Protein AF-A0A9P8JHH1-F1 (afdb_monomer_lite)

Secondary structure (DSSP, 8-state):
-----------PPPGGGGGS-HHHHHHHHHHHHHTT-EETTTEE--------------

Radius of gyration: 12.32 Å; chains: 1; bounding box: 28×19×38 Å

InterPro domains:
  IPR005576 RNA polymerase Rpb7-like , N-terminal [PF03876] (9-57)
  IPR036898 RNA polymerase Rpb7-like, N-terminal domain superfamily [G3DSA:3.30.1490.120] (1-58)
  IPR036898 RNA polymerase Rpb7-like, N-terminal domain superfamily [SSF88798] (1-57)

Sequence (58 aa):
MYIIVTIADLIQISPQDFEKRSAQAIEDNINAKYADKVIHRVGLCVALYDILQTSEGL

pLDDT: mean 89.54, std 6.48, range [55.06, 95.44]

Organism: Aureobasidium melanogenum (NCBI:txid46634)

Structure (mmCIF, N/CA/C/O backbone):
data_AF-A0A9P8JHH1-F1
#
_entry.id   AF-A0A9P8JHH1-F1
#
loop_
_atom_site.group_PDB
_atom_site.id
_atom_site.type_symbol
_atom_site.label_atom_id
_atom_site.label_alt_id
_atom_site.label_comp_id
_atom_site.label_asym_id
_atom_site.label_entity_id
_atom_site.label_seq_id
_atom_site.pdbx_PDB_ins_code
_atom_site.Cartn_x
_atom_site.Cartn_y
_atom_site.Cartn_z
_atom_site.occupancy
_atom_site.B_iso_or_equiv
_atom_site.auth_seq_id
_atom_site.auth_comp_id
_atom_site.auth_asym_id
_atom_site.auth_atom_id
_atom_site.pdbx_PDB_model_num
ATOM 1 N N . MET A 1 1 ? -5.925 -1.049 20.021 1.00 85.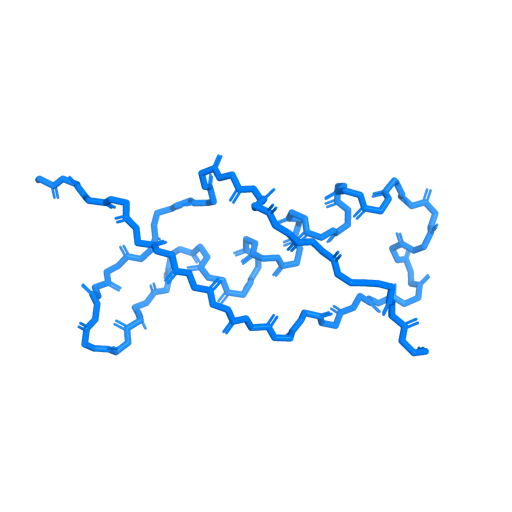94 1 MET A N 1
ATOM 2 C CA . MET A 1 1 ? -6.686 -2.103 19.316 1.00 85.94 1 MET A CA 1
ATOM 3 C C . MET A 1 1 ? -6.473 -1.880 17.831 1.00 85.94 1 MET A C 1
ATOM 5 O O . MET A 1 1 ? -6.618 -0.741 17.412 1.00 85.94 1 MET A O 1
ATOM 9 N N . TYR A 1 2 ? -6.069 -2.904 17.082 1.00 92.62 2 TYR A N 1
ATOM 10 C CA . TYR A 1 2 ? -5.811 -2.812 15.640 1.00 92.62 2 TYR A CA 1
ATOM 11 C C . TYR A 1 2 ? -6.805 -3.688 14.882 1.00 92.62 2 TYR A C 1
ATOM 13 O O . TYR A 1 2 ? -7.234 -4.716 15.405 1.00 92.62 2 TYR A O 1
ATOM 21 N N . ILE A 1 3 ? -7.164 -3.269 13.671 1.00 94.06 3 ILE A N 1
ATOM 22 C CA . ILE A 1 3 ? -8.026 -4.015 12.753 1.00 94.06 3 ILE A CA 1
ATOM 23 C C . ILE A 1 3 ? -7.374 -4.050 11.372 1.00 94.06 3 ILE A C 1
ATOM 25 O O . ILE A 1 3 ? -6.635 -3.134 11.015 1.00 94.06 3 ILE A O 1
ATOM 29 N N . ILE A 1 4 ? -7.661 -5.096 10.603 1.00 94.62 4 ILE A N 1
ATOM 30 C CA . ILE A 1 4 ? -7.276 -5.188 9.194 1.00 94.62 4 ILE A CA 1
ATOM 31 C C . ILE A 1 4 ? -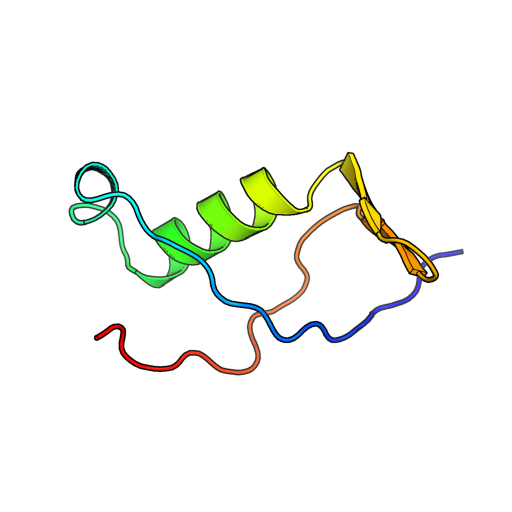8.466 -4.707 8.365 1.00 94.62 4 ILE A C 1
ATOM 33 O O . ILE A 1 4 ? -9.601 -5.115 8.612 1.00 94.62 4 ILE A O 1
ATOM 37 N N . VAL A 1 5 ? -8.207 -3.829 7.398 1.00 93.88 5 VAL A N 1
ATOM 38 C CA . VAL A 1 5 ? -9.220 -3.281 6.488 1.00 93.88 5 VAL A CA 1
ATOM 39 C C . VAL A 1 5 ? -8.758 -3.508 5.057 1.00 93.88 5 VAL A C 1
ATOM 41 O O . VAL A 1 5 ? -7.605 -3.243 4.727 1.00 93.88 5 VAL A O 1
ATOM 44 N N . THR A 1 6 ? -9.661 -3.986 4.207 1.00 94.19 6 THR A N 1
ATOM 45 C CA . THR A 1 6 ? -9.410 -4.137 2.771 1.00 94.19 6 THR A CA 1
ATOM 46 C C . THR A 1 6 ? -9.735 -2.831 2.053 1.00 94.19 6 THR A C 1
ATOM 48 O O . THR A 1 6 ? -10.817 -2.274 2.235 1.00 94.19 6 THR A O 1
ATOM 51 N N . ILE A 1 7 ? -8.803 -2.350 1.231 1.00 91.19 7 ILE A N 1
ATOM 52 C CA . ILE A 1 7 ? -8.938 -1.117 0.449 1.00 91.19 7 ILE A CA 1
ATOM 53 C C . ILE A 1 7 ? -8.689 -1.460 -1.019 1.00 91.19 7 ILE A C 1
ATOM 55 O O . ILE A 1 7 ? -7.743 -2.179 -1.332 1.00 91.19 7 ILE A O 1
ATOM 59 N N . ALA A 1 8 ? -9.537 -0.943 -1.906 1.00 92.75 8 ALA A N 1
ATOM 60 C CA . ALA A 1 8 ? -9.351 -1.014 -3.350 1.00 92.75 8 ALA A CA 1
ATOM 61 C C . ALA A 1 8 ? -9.074 0.393 -3.877 1.00 92.75 8 ALA A C 1
ATOM 63 O O . ALA A 1 8 ? -9.858 1.312 -3.630 1.00 92.75 8 ALA A O 1
ATOM 64 N N . ASP A 1 9 ? -7.948 0.565 -4.562 1.00 91.00 9 ASP A N 1
ATOM 65 C CA . ASP A 1 9 ? -7.473 1.874 -4.991 1.00 91.00 9 ASP A CA 1
ATOM 66 C C . ASP A 1 9 ? -6.535 1.769 -6.201 1.00 91.00 9 ASP A C 1
ATOM 68 O O . ASP A 1 9 ? -5.943 0.722 -6.458 1.00 91.00 9 ASP A O 1
ATOM 72 N N . LEU A 1 10 ? -6.403 2.874 -6.935 1.00 90.94 10 LEU A N 1
ATOM 73 C CA . LEU A 1 10 ? -5.487 3.016 -8.059 1.00 90.94 10 LEU A CA 1
ATOM 74 C C . LEU A 1 10 ? -4.160 3.612 -7.571 1.00 90.94 10 LEU A C 1
ATOM 76 O O . LEU A 1 10 ? -4.110 4.720 -7.018 1.00 90.94 10 LEU A O 1
ATOM 80 N N . ILE A 1 11 ? -3.079 2.866 -7.795 1.00 89.38 11 ILE A N 1
ATOM 81 C CA . ILE A 1 11 ? -1.714 3.252 -7.436 1.00 89.38 11 ILE A CA 1
ATOM 82 C C . ILE A 1 11 ? -0.944 3.565 -8.715 1.00 89.38 11 ILE A C 1
ATOM 84 O O . ILE A 1 11 ? -0.794 2.713 -9.586 1.00 89.38 11 ILE A O 1
ATOM 88 N N . GLN A 1 12 ? -0.465 4.801 -8.830 1.00 87.69 12 GLN A N 1
ATOM 89 C CA . GLN A 1 12 ? 0.394 5.212 -9.933 1.00 87.69 12 GLN A CA 1
ATOM 90 C C . GLN A 1 12 ? 1.844 4.860 -9.597 1.00 87.69 12 GLN A C 1
ATOM 92 O O . GLN A 1 12 ? 2.332 5.240 -8.537 1.00 87.69 12 GLN A O 1
ATOM 97 N N . ILE A 1 13 ? 2.529 4.175 -10.511 1.00 87.44 13 ILE A N 1
ATOM 98 C CA . ILE A 1 13 ? 3.957 3.866 -10.396 1.00 87.44 13 ILE A CA 1
ATOM 99 C C . ILE A 1 13 ? 4.729 4.851 -11.275 1.00 87.44 13 ILE A C 1
ATOM 101 O O . ILE A 1 13 ? 4.395 5.045 -12.446 1.00 87.44 13 ILE A O 1
ATOM 105 N N . SER A 1 14 ? 5.748 5.500 -10.711 1.00 87.44 14 SER A N 1
ATOM 106 C CA . SER A 1 14 ? 6.626 6.395 -11.468 1.00 87.44 14 SER A CA 1
ATOM 107 C C . SER A 1 14 ? 7.507 5.591 -12.434 1.00 87.44 14 SER A C 1
ATOM 109 O O . SER A 1 14 ? 8.004 4.535 -12.042 1.00 87.44 14 SER A O 1
ATOM 111 N N . PRO A 1 15 ? 7.801 6.087 -13.653 1.00 87.19 15 PRO A N 1
ATOM 112 C CA . PRO A 1 15 ? 8.725 5.418 -14.575 1.00 87.19 15 PRO A CA 1
ATOM 113 C C . PRO A 1 15 ? 10.116 5.148 -13.980 1.00 87.19 15 PRO A C 1
ATOM 115 O O . PRO A 1 15 ? 10.801 4.225 -14.402 1.00 87.19 15 PRO A O 1
ATOM 118 N N . GLN A 1 16 ? 10.531 5.937 -12.984 1.00 87.38 16 GLN A N 1
ATOM 119 C CA . GLN A 1 16 ? 11.803 5.753 -12.274 1.00 87.38 16 GLN A CA 1
ATOM 120 C C . GLN A 1 16 ? 11.834 4.463 -11.440 1.00 87.38 16 GLN A C 1
ATOM 122 O O . GLN A 1 16 ? 12.904 3.915 -11.199 1.00 87.38 16 GLN A O 1
ATOM 127 N N . ASP A 1 17 ? 10.671 3.961 -11.021 1.00 84.69 17 ASP A N 1
ATOM 128 C CA . ASP A 1 17 ? 10.550 2.733 -10.236 1.00 84.69 17 ASP A CA 1
ATOM 129 C C . ASP A 1 17 ? 10.406 1.479 -11.118 1.00 84.69 17 ASP A C 1
ATOM 131 O O . ASP A 1 17 ? 10.315 0.377 -10.584 1.00 84.69 17 ASP A O 1
ATOM 135 N N . PHE A 1 18 ? 10.416 1.602 -12.454 1.00 83.19 18 PHE A N 1
ATOM 136 C CA . PHE A 1 18 ? 10.282 0.454 -13.371 1.00 83.19 18 PHE A CA 1
ATOM 137 C C . PHE A 1 18 ? 11.484 -0.496 -13.330 1.00 83.19 18 PHE A C 1
ATOM 139 O O . PHE A 1 18 ? 11.376 -1.650 -13.736 1.00 83.19 18 PHE A O 1
ATOM 146 N N . GLU A 1 19 ? 12.626 -0.029 -12.826 1.00 86.00 19 GLU A N 1
ATOM 147 C CA . GLU A 1 19 ? 13.799 -0.875 -12.587 1.00 86.00 19 GLU A CA 1
ATOM 148 C C . GLU A 1 19 ? 13.620 -1.783 -11.358 1.00 86.00 19 GLU A C 1
ATOM 150 O O . GLU A 1 19 ? 14.310 -2.796 -11.221 1.00 86.00 19 GLU A O 1
ATOM 155 N N . LYS A 1 20 ? 12.690 -1.441 -10.454 1.00 85.44 20 LYS A N 1
ATOM 156 C CA . LYS A 1 20 ? 12.373 -2.251 -9.276 1.00 85.44 20 LYS A CA 1
ATOM 157 C C . LYS A 1 20 ? 11.436 -3.393 -9.656 1.00 85.44 20 LYS A C 1
ATOM 159 O O . LYS A 1 20 ? 10.684 -3.337 -10.626 1.00 85.44 20 LYS A O 1
ATOM 164 N N . ARG A 1 21 ? 11.419 -4.441 -8.828 1.00 85.75 21 ARG A N 1
ATOM 165 C CA . ARG A 1 21 ? 10.394 -5.487 -8.942 1.00 85.75 21 ARG A CA 1
ATOM 166 C C . ARG A 1 21 ? 9.016 -4.862 -8.747 1.00 85.75 21 ARG A C 1
ATOM 168 O O . ARG A 1 21 ? 8.820 -4.133 -7.778 1.00 85.75 21 ARG A O 1
ATOM 175 N N . SER A 1 22 ? 8.057 -5.220 -9.601 1.00 83.94 22 SE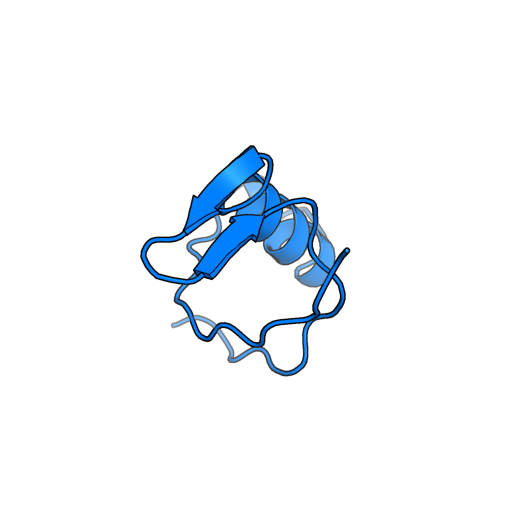R A N 1
ATOM 176 C CA . SER A 1 22 ? 6.703 -4.651 -9.588 1.00 83.94 22 SER A CA 1
ATOM 177 C C . SER A 1 22 ? 6.046 -4.715 -8.207 1.00 83.94 22 SER A C 1
ATOM 179 O O . SER A 1 22 ? 5.475 -3.728 -7.764 1.00 83.94 22 SER A O 1
ATOM 181 N N . ALA A 1 23 ? 6.199 -5.831 -7.485 1.00 85.69 23 ALA A N 1
ATOM 182 C CA . ALA A 1 23 ? 5.688 -5.970 -6.120 1.00 85.69 23 ALA A CA 1
ATOM 183 C C . ALA A 1 23 ? 6.269 -4.913 -5.163 1.00 85.69 23 ALA A C 1
ATOM 185 O O . ALA A 1 23 ? 5.523 -4.233 -4.470 1.00 85.69 23 ALA A O 1
ATOM 186 N N . GLN A 1 24 ? 7.588 -4.704 -5.198 1.00 89.56 24 GLN A N 1
ATOM 187 C CA . GLN A 1 24 ? 8.258 -3.726 -4.343 1.00 89.56 24 GLN A CA 1
ATOM 188 C C . GLN A 1 24 ? 7.863 -2.290 -4.704 1.00 89.56 24 GLN A C 1
ATOM 190 O O . GLN A 1 24 ? 7.593 -1.484 -3.821 1.00 89.56 24 GLN A O 1
ATOM 195 N N . ALA A 1 25 ? 7.775 -1.975 -5.999 1.00 90.56 25 ALA A N 1
ATOM 196 C CA . ALA A 1 25 ? 7.318 -0.663 -6.446 1.00 90.56 25 ALA A CA 1
ATOM 197 C C . ALA A 1 25 ? 5.879 -0.374 -5.976 1.00 90.56 25 ALA A C 1
ATOM 199 O O . ALA A 1 25 ? 5.580 0.741 -5.552 1.00 90.56 25 ALA A O 1
ATOM 200 N N . ILE A 1 26 ? 4.991 -1.372 -6.013 1.00 89.75 26 ILE A N 1
ATOM 201 C CA . ILE A 1 26 ? 3.612 -1.239 -5.526 1.00 89.75 26 ILE A CA 1
ATOM 202 C C . ILE A 1 26 ? 3.594 -1.022 -4.008 1.00 89.75 26 ILE A C 1
ATOM 204 O O . ILE A 1 26 ? 2.935 -0.092 -3.543 1.00 89.75 26 ILE A O 1
ATOM 208 N N . GLU A 1 27 ? 4.334 -1.824 -3.240 1.00 91.62 27 GLU A N 1
ATOM 209 C CA . GLU A 1 27 ? 4.428 -1.691 -1.779 1.00 91.62 27 GLU A CA 1
ATOM 210 C C . GLU A 1 27 ? 4.940 -0.306 -1.355 1.00 91.62 27 GLU A C 1
ATOM 212 O O . GLU A 1 27 ? 4.336 0.339 -0.493 1.00 91.62 27 GLU A O 1
ATOM 217 N N . ASP A 1 28 ? 6.007 0.183 -1.995 1.00 91.75 28 ASP A N 1
ATOM 218 C CA . ASP A 1 28 ? 6.583 1.508 -1.745 1.00 91.75 28 ASP A CA 1
ATOM 219 C C . ASP A 1 28 ? 5.536 2.612 -1.972 1.00 91.75 28 ASP A C 1
ATOM 221 O O . ASP A 1 28 ? 5.352 3.499 -1.133 1.00 91.75 28 ASP A O 1
ATOM 225 N N . ASN A 1 29 ? 4.805 2.539 -3.088 1.00 92.00 29 ASN A N 1
ATOM 226 C CA . ASN A 1 29 ? 3.801 3.539 -3.445 1.00 92.00 29 ASN A CA 1
ATOM 227 C C . ASN A 1 29 ? 2.555 3.472 -2.543 1.00 92.00 29 ASN A C 1
ATOM 229 O O . ASN A 1 29 ? 2.006 4.517 -2.181 1.00 92.00 29 ASN A O 1
ATOM 233 N N . ILE A 1 30 ? 2.121 2.279 -2.121 1.00 93.25 30 ILE A N 1
ATOM 234 C CA . ILE A 1 30 ? 1.030 2.121 -1.145 1.00 93.25 30 ILE A CA 1
ATOM 235 C C . ILE A 1 30 ? 1.435 2.731 0.196 1.00 93.25 30 ILE A C 1
ATOM 237 O O . ILE A 1 30 ? 0.671 3.515 0.763 1.00 93.25 30 ILE A O 1
ATOM 241 N N . ASN A 1 31 ? 2.638 2.426 0.688 1.00 92.50 31 ASN A N 1
ATOM 242 C CA . ASN A 1 31 ? 3.131 2.989 1.941 1.00 92.50 31 ASN A CA 1
ATOM 243 C C . ASN A 1 31 ? 3.273 4.515 1.843 1.00 92.50 31 ASN A C 1
ATOM 245 O O . ASN A 1 31 ? 2.793 5.223 2.721 1.00 92.50 31 ASN A O 1
ATOM 249 N N . ALA A 1 32 ? 3.805 5.056 0.744 1.00 92.75 32 ALA A N 1
ATOM 250 C CA . ALA A 1 32 ? 3.863 6.506 0.531 1.00 92.75 32 ALA A CA 1
ATOM 251 C C . ALA A 1 32 ? 2.467 7.167 0.499 1.00 92.75 32 ALA A C 1
ATOM 253 O O . ALA A 1 32 ? 2.284 8.320 0.923 1.00 92.75 32 ALA A O 1
ATOM 254 N N . LYS A 1 33 ? 1.451 6.448 0.002 1.00 93.00 33 LYS A N 1
ATOM 255 C CA . LYS A 1 33 ? 0.074 6.943 -0.071 1.00 93.00 33 LYS A CA 1
ATOM 256 C C . LYS A 1 33 ? -0.637 6.879 1.277 1.00 93.00 33 LYS A C 1
ATOM 258 O O . LYS A 1 33 ? -1.313 7.854 1.602 1.00 93.00 33 LYS A O 1
ATOM 263 N N . TYR A 1 34 ? -0.459 5.805 2.046 1.00 94.62 34 TYR A N 1
ATOM 264 C CA . TYR A 1 34 ? -1.300 5.486 3.203 1.00 94.62 34 TYR A CA 1
ATOM 265 C C . TYR A 1 34 ? -0.595 5.467 4.556 1.00 94.62 34 TYR A C 1
ATOM 267 O O . TYR A 1 34 ? -1.250 5.781 5.548 1.00 94.62 34 TYR A O 1
ATOM 275 N N . ALA A 1 35 ? 0.692 5.127 4.630 1.00 92.88 35 ALA A N 1
ATOM 276 C CA . ALA A 1 35 ? 1.382 5.017 5.911 1.00 92.88 35 ALA A CA 1
ATOM 277 C C . ALA A 1 35 ? 1.369 6.361 6.652 1.00 92.88 35 ALA A C 1
ATOM 279 O O . ALA A 1 35 ? 1.607 7.414 6.057 1.00 92.88 35 ALA A O 1
ATOM 280 N N . ASP A 1 36 ? 1.056 6.307 7.947 1.00 94.06 36 ASP A N 1
ATOM 281 C CA . ASP A 1 36 ? 0.932 7.467 8.837 1.00 94.06 36 ASP A CA 1
ATOM 282 C C . ASP A 1 36 ? -0.119 8.504 8.389 1.00 94.06 36 ASP A C 1
ATOM 284 O O . ASP A 1 36 ? -0.074 9.679 8.757 1.00 94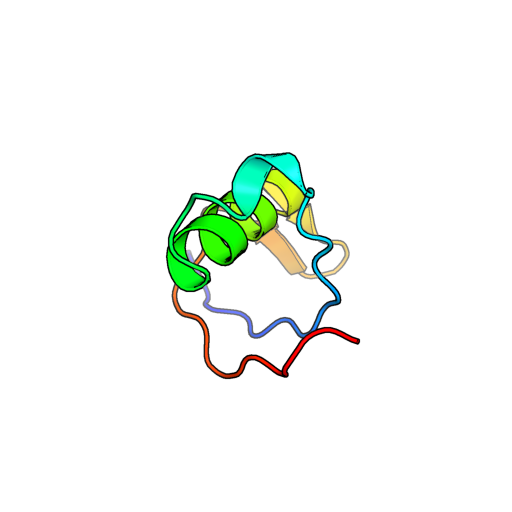.06 36 ASP A O 1
ATOM 288 N N . LYS A 1 37 ? -1.108 8.083 7.585 1.00 93.94 37 LYS A N 1
ATOM 289 C CA . LYS A 1 37 ? -2.222 8.943 7.161 1.00 93.94 37 LYS A CA 1
ATOM 290 C C . LYS A 1 37 ? -3.552 8.477 7.726 1.00 93.94 37 LYS A C 1
ATOM 292 O O . LYS A 1 37 ? -3.826 7.285 7.880 1.00 93.94 37 LYS A O 1
ATOM 297 N N . VAL A 1 38 ? -4.411 9.455 8.010 1.00 94.88 38 VAL A N 1
ATOM 298 C CA . VAL A 1 38 ? -5.784 9.214 8.457 1.00 94.88 38 VAL A CA 1
ATOM 299 C C . VAL A 1 38 ? -6.680 8.989 7.247 1.00 94.88 38 VAL A C 1
ATOM 301 O O . VAL A 1 38 ? -6.894 9.885 6.432 1.00 94.88 38 VAL A O 1
ATOM 304 N N . ILE A 1 39 ? -7.252 7.794 7.166 1.00 93.12 39 ILE A N 1
ATOM 305 C CA . ILE A 1 39 ? -8.265 7.435 6.182 1.00 93.12 39 ILE A CA 1
ATOM 306 C C . ILE A 1 39 ? -9.633 7.792 6.768 1.00 93.12 39 ILE A C 1
ATOM 308 O O . ILE A 1 39 ? -10.034 7.296 7.828 1.00 93.12 39 ILE A O 1
ATOM 312 N N . HIS A 1 40 ? -10.360 8.677 6.086 1.00 92.56 40 HIS A N 1
ATOM 313 C CA . HIS A 1 40 ? -11.657 9.158 6.554 1.00 92.56 40 HIS A CA 1
ATOM 314 C C . HIS A 1 40 ? -12.646 7.995 6.747 1.00 92.56 40 HIS A C 1
ATOM 316 O O . HIS A 1 40 ? -12.762 7.127 5.885 1.00 92.56 40 HIS A O 1
ATOM 322 N N . ARG A 1 41 ? -13.369 7.990 7.877 1.00 91.38 41 ARG A N 1
ATOM 323 C CA . ARG A 1 41 ? -14.280 6.908 8.317 1.00 91.38 41 ARG A CA 1
ATOM 324 C C . ARG A 1 41 ? -13.624 5.547 8.612 1.00 91.38 41 ARG A C 1
ATOM 326 O O . ARG A 1 41 ? -14.352 4.602 8.892 1.00 91.38 41 ARG A O 1
ATOM 333 N N . VAL A 1 42 ? -12.291 5.452 8.612 1.00 92.62 42 VAL A N 1
ATOM 334 C CA . VAL A 1 42 ? -11.557 4.221 8.963 1.00 92.62 42 VAL A CA 1
ATOM 335 C C . VAL A 1 42 ? -10.639 4.441 10.169 1.00 92.62 42 VAL A C 1
ATOM 337 O O . VAL A 1 42 ? -10.787 3.753 11.173 1.00 92.62 42 VAL A O 1
ATOM 340 N N . GLY A 1 43 ? -9.725 5.415 10.109 1.00 93.69 43 GLY A N 1
ATOM 341 C CA . GLY A 1 43 ? -8.754 5.688 11.176 1.00 93.69 43 GLY A CA 1
ATOM 342 C C . GLY A 1 43 ? -7.330 5.900 10.657 1.00 93.69 43 GLY A C 1
ATOM 343 O O . GLY A 1 43 ? -7.133 6.200 9.482 1.00 93.69 43 GLY A O 1
ATOM 344 N N . LEU A 1 44 ? -6.339 5.771 11.544 1.00 94.50 44 LEU A N 1
ATOM 345 C CA . LEU A 1 44 ? -4.916 5.886 11.207 1.00 94.50 44 LEU A CA 1
ATOM 346 C C . LEU A 1 44 ? -4.412 4.595 10.550 1.00 94.50 44 LEU A C 1
ATOM 348 O O . LEU A 1 44 ? -4.547 3.515 11.129 1.00 94.50 44 LEU A O 1
ATOM 352 N N . CYS A 1 45 ? -3.805 4.708 9.369 1.00 95.44 45 CYS A N 1
ATOM 353 C CA . CYS A 1 45 ? -3.129 3.591 8.721 1.00 95.44 45 CYS A CA 1
ATOM 354 C C . CYS A 1 45 ? -1.687 3.472 9.234 1.00 95.44 45 CYS A C 1
ATOM 356 O O . CYS A 1 45 ? -0.921 4.433 9.203 1.00 95.44 45 CYS A O 1
ATOM 358 N N . VAL A 1 46 ? -1.333 2.279 9.715 1.00 92.62 46 VAL A N 1
ATOM 359 C CA . VAL A 1 46 ? -0.000 1.992 10.265 1.00 92.62 46 VAL A CA 1
ATOM 360 C C . VAL A 1 46 ? 0.928 1.462 9.176 1.00 92.62 46 VAL A C 1
ATOM 362 O O . VAL A 1 46 ? 2.005 2.009 8.970 1.00 92.62 46 VAL A O 1
ATOM 365 N N . ALA A 1 47 ? 0.512 0.399 8.487 1.00 91.75 47 ALA A N 1
ATOM 366 C CA . ALA A 1 47 ? 1.301 -0.265 7.459 1.00 91.75 47 ALA A CA 1
ATOM 367 C C . ALA A 1 47 ? 0.408 -1.105 6.536 1.00 91.75 47 ALA A C 1
ATOM 369 O O . ALA A 1 47 ? -0.712 -1.478 6.904 1.00 91.75 47 ALA A O 1
ATOM 370 N N . LEU A 1 48 ? 0.937 -1.434 5.358 1.00 92.75 48 LEU A N 1
ATOM 371 C CA . LEU A 1 48 ? 0.391 -2.467 4.483 1.00 92.75 48 LEU A CA 1
ATOM 372 C C . LEU A 1 48 ? 0.522 -3.854 5.140 1.00 92.75 48 LEU A C 1
ATOM 374 O O . LEU A 1 48 ? 1.570 -4.181 5.693 1.00 92.75 48 LEU A O 1
ATOM 378 N N . TYR A 1 49 ? -0.542 -4.659 5.071 1.00 93.44 49 TYR A N 1
ATOM 379 C CA . TYR A 1 49 ? -0.545 -6.040 5.566 1.00 93.44 49 TYR A CA 1
ATOM 380 C C . TYR A 1 49 ? -0.257 -7.050 4.450 1.00 93.44 49 TYR A C 1
ATOM 382 O O . TYR A 1 49 ? 0.690 -7.819 4.561 1.00 93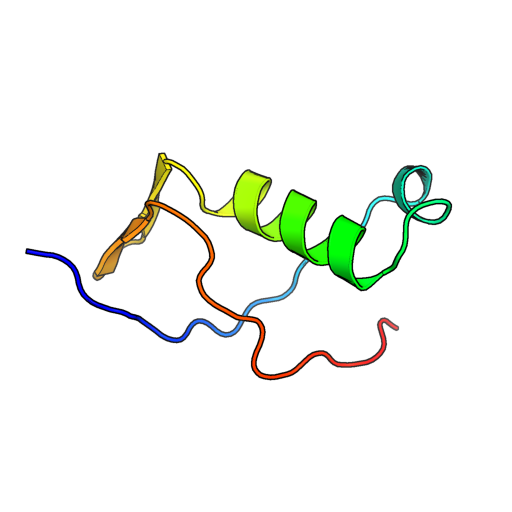.44 49 TYR A O 1
ATOM 390 N N . ASP A 1 50 ? -1.067 -7.039 3.387 1.00 93.38 50 ASP A N 1
ATOM 391 C CA . ASP A 1 50 ? -0.924 -7.935 2.237 1.00 93.38 50 ASP A CA 1
ATOM 392 C C . ASP A 1 50 ? -1.604 -7.336 0.992 1.00 93.38 50 ASP A C 1
ATOM 394 O O . ASP A 1 50 ? -2.514 -6.505 1.110 1.00 93.38 50 ASP A O 1
ATOM 398 N N . ILE A 1 51 ? -1.178 -7.768 -0.196 1.00 91.12 51 ILE A N 1
ATOM 399 C CA . ILE A 1 51 ? -1.752 -7.387 -1.489 1.00 91.12 51 ILE A CA 1
ATOM 400 C C . ILE A 1 51 ? -2.571 -8.567 -2.021 1.00 91.12 51 ILE A C 1
ATOM 402 O O . ILE A 1 51 ? -2.033 -9.538 -2.541 1.00 91.12 51 ILE A O 1
ATOM 406 N N . LEU A 1 52 ? -3.899 -8.463 -1.925 1.00 92.31 52 LEU A N 1
ATOM 407 C CA . LEU A 1 52 ? -4.807 -9.552 -2.313 1.00 92.31 52 LEU A CA 1
ATOM 408 C C . LEU A 1 52 ? -4.943 -9.726 -3.831 1.00 92.31 52 LEU A C 1
ATOM 410 O O . LEU A 1 52 ? -5.124 -10.840 -4.316 1.00 92.31 52 LEU A O 1
ATOM 414 N N . GLN A 1 53 ? -4.914 -8.623 -4.581 1.00 89.62 53 GLN A N 1
ATOM 415 C CA . GLN A 1 53 ? -5.085 -8.630 -6.029 1.00 89.62 53 GLN A CA 1
ATOM 416 C C . GLN A 1 53 ? -4.401 -7.412 -6.649 1.00 89.62 53 GLN A C 1
ATOM 418 O O . GLN A 1 53 ? -4.532 -6.295 -6.150 1.00 89.62 53 GLN A O 1
ATOM 423 N N . THR A 1 54 ? -3.723 -7.629 -7.772 1.00 87.50 54 THR A N 1
ATOM 424 C CA . THR A 1 54 ? -3.204 -6.579 -8.649 1.00 87.50 54 THR A CA 1
ATOM 425 C C . THR A 1 54 ? -3.734 -6.814 -10.060 1.00 87.50 54 THR A C 1
ATOM 427 O O . THR A 1 54 ? -3.922 -7.956 -10.482 1.00 87.50 54 THR A O 1
ATOM 430 N N . SER A 1 55 ? -4.028 -5.738 -10.784 1.00 85.31 55 SER A N 1
ATOM 431 C CA . SER A 1 55 ? -4.301 -5.798 -12.220 1.00 85.31 55 SER A CA 1
ATOM 432 C C . SER A 1 55 ? -3.095 -5.272 -12.987 1.00 85.31 55 SER A C 1
ATOM 434 O O . SER A 1 55 ? -2.383 -4.402 -12.483 1.00 85.31 55 SER A O 1
ATOM 436 N N . GLU A 1 56 ? -2.898 -5.760 -14.210 1.00 76.38 56 GLU A N 1
ATOM 437 C CA . GLU A 1 56 ? -1.954 -5.149 -15.148 1.00 76.38 56 GLU A CA 1
ATOM 438 C C . GLU A 1 56 ? -2.311 -3.666 -15.339 1.00 76.38 56 GLU A C 1
ATOM 440 O O . GLU A 1 56 ? -3.487 -3.309 -15.477 1.00 76.38 56 GLU A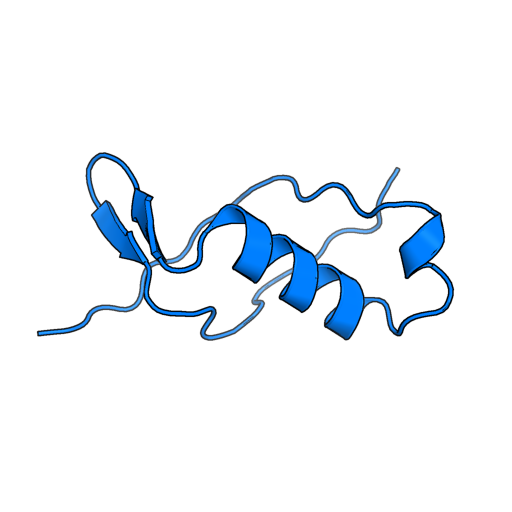 O 1
ATOM 445 N N . GLY A 1 57 ? -1.294 -2.804 -15.274 1.00 69.38 57 GLY A N 1
ATOM 446 C CA . GLY A 1 57 ? -1.439 -1.385 -15.587 1.00 69.38 57 GLY A CA 1
ATOM 447 C C . GLY A 1 57 ? -1.717 -1.202 -17.079 1.00 69.38 57 GLY A C 1
ATOM 448 O O . GLY A 1 57 ? -1.222 -1.978 -17.895 1.00 69.38 57 GLY A O 1
ATOM 449 N N . LEU A 1 58 ? -2.536 -0.204 -17.418 1.00 55.06 58 LEU A N 1
ATOM 450 C CA . LEU A 1 58 ? -2.757 0.228 -18.805 1.00 55.06 58 LEU A CA 1
ATOM 451 C C . LEU A 1 58 ? -1.472 0.759 -19.450 1.00 55.06 58 LEU A C 1
ATOM 453 O O . LEU A 1 58 ? -0.718 1.466 -18.743 1.00 55.06 58 LEU A O 1
#

Foldseek 3Di:
DDDDDDDDDDFDFDPVCPVPDPVVSRQVRVCVVQDQDQDPPPGHDHGDDDDPDDDDDD